Protein AF-A0A8H9Z383-F1 (afdb_monomer)

Sequence (79 aa):
HELIYTHHHILMDGWSNSRLFGEVLQRYAGVAVPEAVGRYRDYIGWLQQRDAGATEAFWREQLNALQAPTRLGSSQPMA

Mean predicted aligned error: 6.85 Å

Nearest PDB structures (foldseek):
  8oi5-assembly2_BR  TM=3.059E-01  e=3.353E+00  Candida albicans

pLDDT: mean 90.81, std 11.14, range [46.88, 98.12]

Foldseek 3Di:
DDDDDDDDVVVDDPVRVVVVVVVVVCVVVVHDDDDDPDDVVVVVVVVVPDDPVVVVVVVCVVCVPPPDDDDPDDDDDDD

Solvent-accessible surface area (backbone atoms only — not comparable to full-atom values): 5413 Å² total; per-residue (Å²): 140,88,86,89,84,85,79,63,66,92,82,42,54,75,68,55,49,56,51,51,53,52,48,52,52,33,50,73,71,73,42,88,72,80,80,83,82,80,54,74,66,56,55,49,57,55,56,71,70,51,62,62,66,62,52,48,54,51,52,51,63,73,48,64,80,63,87,70,82,88,78,93,77,83,90,76,84,81,133

Organism: NCBI:txid2745518

Structure (mmCIF, N/CA/C/O backbone):
data_AF-A0A8H9Z383-F1
#
_entry.id   AF-A0A8H9Z383-F1
#
loop_
_atom_site.group_PDB
_atom_site.id
_atom_site.type_symbol
_atom_site.label_atom_id
_atom_site.label_alt_id
_atom_site.label_comp_id
_atom_site.label_asym_id
_atom_site.label_entity_id
_atom_site.label_seq_id
_atom_site.pdbx_PDB_ins_code
_atom_site.Cartn_x
_atom_site.Cartn_y
_atom_site.Cartn_z
_atom_site.occupancy
_atom_site.B_iso_or_equiv
_atom_site.auth_seq_id
_atom_site.auth_comp_id
_atom_site.auth_asym_id
_atom_site.auth_atom_id
_atom_site.pdbx_PDB_model_num
ATOM 1 N N . HIS A 1 1 ? 25.383 5.667 -12.522 1.00 84.38 1 HIS A N 1
ATOM 2 C CA . HIS A 1 1 ? 24.158 6.486 -12.616 1.00 84.38 1 HIS A CA 1
ATOM 3 C C . HIS A 1 1 ? 23.423 6.392 -11.293 1.00 84.38 1 HIS A C 1
ATOM 5 O O . HIS A 1 1 ? 23.407 5.306 -10.727 1.00 84.38 1 HIS A O 1
ATOM 11 N N . GL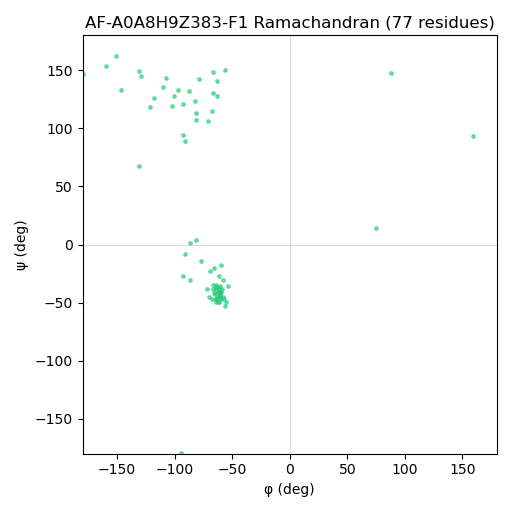U A 1 2 ? 22.857 7.492 -10.805 1.00 92.56 2 GLU A N 1
ATOM 12 C CA . GLU A 1 2 ? 22.046 7.515 -9.583 1.00 92.56 2 GLU A CA 1
ATOM 13 C C . GLU A 1 2 ? 20.587 7.774 -9.957 1.00 92.56 2 GLU A C 1
ATOM 15 O O . GLU A 1 2 ? 20.304 8.624 -10.802 1.00 92.56 2 GLU A O 1
ATOM 20 N N . LEU A 1 3 ? 19.670 7.023 -9.347 1.00 93.56 3 LEU A N 1
ATOM 21 C CA . LEU A 1 3 ? 18.231 7.218 -9.481 1.00 93.56 3 LEU A CA 1
ATOM 22 C C . LEU A 1 3 ? 17.655 7.463 -8.090 1.00 93.56 3 LEU A C 1
ATOM 24 O O . LEU A 1 3 ? 17.713 6.586 -7.231 1.00 93.56 3 LEU A O 1
ATOM 28 N N . ILE A 1 4 ? 17.072 8.642 -7.890 1.00 95.62 4 ILE A N 1
ATOM 29 C CA . ILE A 1 4 ? 16.326 8.974 -6.678 1.00 95.62 4 ILE A CA 1
ATOM 30 C C . ILE A 1 4 ? 14.841 8.880 -7.016 1.00 95.62 4 ILE A C 1
ATOM 32 O O . ILE A 1 4 ? 14.353 9.591 -7.892 1.00 95.62 4 ILE A O 1
ATOM 36 N N . TYR A 1 5 ? 14.131 7.995 -6.320 1.00 94.38 5 TYR A N 1
ATOM 37 C CA . TYR A 1 5 ? 12.698 7.781 -6.487 1.00 94.38 5 TYR A CA 1
ATOM 38 C C . TYR A 1 5 ? 11.962 8.118 -5.193 1.00 94.38 5 TYR A C 1
ATOM 40 O O . TYR A 1 5 ? 12.264 7.575 -4.131 1.00 94.38 5 TYR A O 1
ATOM 48 N N . THR A 1 6 ? 10.972 8.997 -5.299 1.00 95.75 6 THR A N 1
ATOM 49 C CA . THR A 1 6 ? 10.062 9.359 -4.214 1.00 95.75 6 THR A CA 1
ATOM 50 C C . THR A 1 6 ? 8.628 9.279 -4.718 1.00 95.75 6 THR A C 1
ATOM 52 O O . THR A 1 6 ? 8.350 9.473 -5.900 1.00 95.75 6 THR A O 1
ATOM 55 N N . HIS A 1 7 ? 7.703 8.960 -3.820 1.00 94.50 7 HIS A N 1
ATOM 56 C CA . HIS A 1 7 ? 6.282 8.872 -4.133 1.00 94.50 7 HIS A CA 1
ATOM 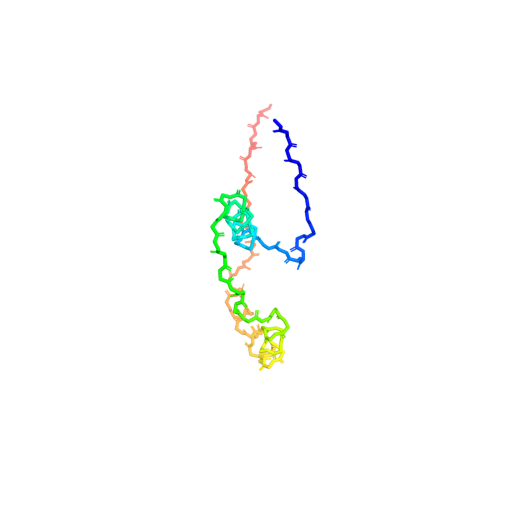57 C C . HIS A 1 7 ? 5.456 9.205 -2.893 1.00 94.50 7 HIS A C 1
ATOM 59 O O . HIS A 1 7 ? 5.943 9.157 -1.762 1.00 94.50 7 HIS A O 1
ATOM 65 N N . HIS A 1 8 ? 4.182 9.522 -3.103 1.00 96.12 8 HIS A N 1
ATOM 66 C CA . HIS A 1 8 ? 3.254 9.739 -2.004 1.00 96.12 8 HIS A CA 1
ATOM 67 C C . HIS A 1 8 ? 2.718 8.391 -1.498 1.00 96.12 8 HIS A C 1
ATOM 69 O O . HIS A 1 8 ? 2.095 7.654 -2.261 1.00 96.12 8 HIS A O 1
ATOM 75 N N . HIS A 1 9 ? 2.882 8.089 -0.203 1.00 94.69 9 HIS A N 1
ATOM 76 C CA . HIS A 1 9 ? 2.476 6.799 0.389 1.00 94.69 9 HIS A CA 1
ATOM 77 C C . HIS A 1 9 ? 0.984 6.455 0.270 1.00 94.69 9 HIS A C 1
ATOM 79 O O . HIS A 1 9 ? 0.613 5.296 0.396 1.00 94.69 9 HIS A O 1
ATOM 85 N N . ILE A 1 10 ? 0.119 7.433 -0.012 1.00 95.25 10 ILE A N 1
ATOM 86 C CA . ILE A 1 10 ? -1.308 7.176 -0.241 1.00 95.25 10 ILE A CA 1
ATOM 87 C C . ILE A 1 10 ? -1.551 6.416 -1.553 1.00 95.25 10 ILE A C 1
ATOM 89 O O . ILE A 1 10 ? -2.578 5.767 -1.708 1.00 95.25 10 ILE A O 1
ATOM 93 N N . LEU A 1 11 ? -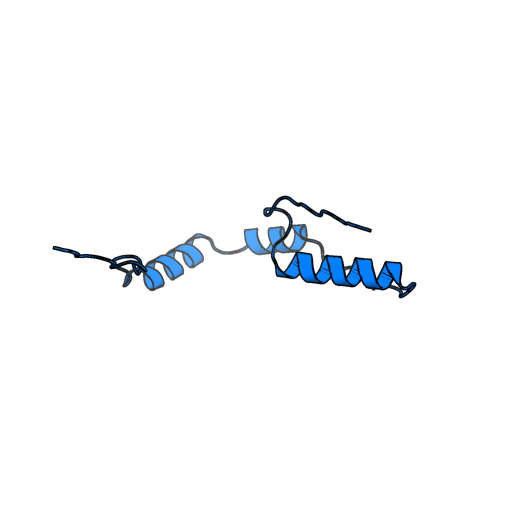0.610 6.503 -2.497 1.00 92.00 11 LEU A N 1
ATOM 94 C CA . LEU A 1 11 ? -0.695 5.854 -3.802 1.00 92.00 11 LEU A CA 1
ATOM 95 C C . LEU A 1 11 ? -0.027 4.480 -3.807 1.00 92.00 11 LEU A C 1
ATOM 97 O O . LEU A 1 11 ? -0.377 3.644 -4.636 1.00 92.00 11 LEU A O 1
ATOM 101 N N . MET A 1 12 ? 0.961 4.262 -2.933 1.00 93.25 12 MET A N 1
ATOM 102 C CA . MET A 1 12 ? 1.774 3.051 -2.945 1.00 93.25 12 MET A CA 1
ATOM 103 C C . MET A 1 12 ? 2.212 2.631 -1.546 1.00 93.25 12 MET A C 1
ATOM 105 O O . MET A 1 12 ? 2.772 3.412 -0.773 1.00 93.25 12 MET A O 1
ATOM 109 N N . ASP A 1 13 ? 2.033 1.343 -1.282 1.00 94.25 13 ASP A N 1
ATOM 110 C CA . ASP A 1 13 ? 2.609 0.631 -0.150 1.00 94.25 13 ASP A CA 1
ATOM 111 C C . ASP A 1 13 ? 3.932 -0.060 -0.541 1.00 94.25 13 ASP A C 1
ATOM 113 O O . ASP A 1 13 ? 4.412 0.029 -1.678 1.00 94.25 13 ASP A O 1
ATOM 117 N N . GLY A 1 14 ? 4.559 -0.753 0.412 1.00 93.38 14 GLY A N 1
ATOM 118 C CA . GLY A 1 14 ? 5.806 -1.483 0.163 1.00 93.38 14 GLY A CA 1
ATOM 119 C C . GLY A 1 14 ? 5.675 -2.545 -0.935 1.00 93.38 14 GLY A C 1
ATOM 120 O O . GLY A 1 14 ? 6.568 -2.676 -1.770 1.00 93.38 14 GLY A O 1
ATOM 121 N N . TRP A 1 15 ? 4.540 -3.246 -0.990 1.00 94.38 15 TRP A N 1
ATOM 122 C CA . TRP A 1 15 ? 4.292 -4.297 -1.979 1.00 94.38 15 TRP A CA 1
ATOM 123 C C . TRP A 1 15 ? 4.181 -3.737 -3.400 1.00 94.38 15 TRP A C 1
ATOM 125 O O . TRP A 1 15 ? 4.826 -4.224 -4.331 1.00 94.38 15 TRP A O 1
ATOM 135 N N . SER A 1 16 ? 3.402 -2.672 -3.558 1.00 92.75 16 SER A N 1
ATOM 136 C CA . SER A 1 16 ? 3.186 -1.980 -4.826 1.00 92.75 16 SER A CA 1
ATOM 137 C C . SER A 1 16 ? 4.496 -1.418 -5.375 1.00 92.75 16 SER A C 1
ATOM 139 O O . SER A 1 16 ? 4.747 -1.512 -6.576 1.00 92.75 16 SER A O 1
ATOM 141 N N . ASN A 1 17 ? 5.370 -0.899 -4.504 1.00 95.06 17 ASN A N 1
ATOM 142 C CA . ASN A 1 17 ? 6.697 -0.426 -4.902 1.00 95.06 17 ASN A CA 1
ATOM 143 C C . ASN A 1 17 ? 7.582 -1.560 -5.430 1.00 95.06 17 ASN A C 1
ATOM 145 O O . ASN A 1 17 ? 8.179 -1.415 -6.496 1.00 95.06 17 ASN A O 1
ATOM 149 N N . SER A 1 18 ? 7.644 -2.702 -4.737 1.00 94.38 18 SER A N 1
ATOM 150 C CA . SER A 1 18 ? 8.420 -3.857 -5.207 1.00 94.38 18 SER A CA 1
ATOM 151 C C . SER A 1 18 ? 7.934 -4.366 -6.566 1.00 94.38 18 SER A C 1
ATOM 153 O O . SER A 1 18 ? 8.758 -4.674 -7.428 1.00 94.38 18 SER A O 1
ATOM 155 N N . ARG A 1 19 ? 6.611 -4.411 -6.789 1.00 93.81 19 ARG A N 1
ATOM 156 C CA . ARG A 1 19 ? 6.053 -4.787 -8.098 1.00 93.81 19 ARG A CA 1
ATOM 157 C C . ARG A 1 19 ? 6.420 -3.781 -9.185 1.00 93.81 19 ARG A C 1
ATOM 159 O O . ARG A 1 19 ? 6.947 -4.199 -10.210 1.00 93.81 19 ARG A O 1
ATOM 166 N N . LEU A 1 20 ? 6.224 -2.483 -8.937 1.00 93.62 20 LEU A N 1
ATOM 167 C CA . LEU A 1 20 ? 6.560 -1.421 -9.891 1.00 93.62 20 LEU A CA 1
ATOM 168 C C . LEU A 1 20 ? 8.026 -1.499 -10.331 1.00 93.62 20 LEU A C 1
ATOM 170 O O . LEU A 1 20 ? 8.311 -1.487 -11.526 1.00 93.62 20 LEU A O 1
ATOM 174 N N . PHE A 1 21 ? 8.960 -1.615 -9.385 1.00 95.94 21 PHE A N 1
ATOM 175 C CA . PHE A 1 21 ? 10.379 -1.723 -9.725 1.00 95.94 21 PHE A CA 1
ATOM 176 C C . PHE A 1 21 ? 10.696 -2.999 -10.508 1.00 95.94 21 PHE A C 1
ATOM 178 O O . PHE A 1 21 ? 11.497 -2.950 -11.440 1.00 95.94 21 PHE A O 1
ATOM 185 N N . GLY A 1 22 ? 10.036 -4.118 -10.194 1.00 95.19 22 GLY A N 1
ATOM 186 C CA . GLY A 1 22 ? 10.127 -5.336 -10.997 1.00 95.19 22 GLY A CA 1
ATOM 187 C C . GLY A 1 22 ? 9.715 -5.107 -12.454 1.00 95.19 22 GLY A C 1
ATOM 188 O O . GLY A 1 22 ? 10.451 -5.482 -13.365 1.00 95.19 22 GLY A O 1
ATOM 189 N N . GLU A 1 23 ? 8.587 -4.434 -12.687 1.00 95.50 23 GLU A N 1
ATOM 190 C CA . GLU A 1 23 ? 8.101 -4.111 -14.035 1.00 95.50 23 GLU A CA 1
ATOM 191 C C . GLU A 1 23 ? 9.023 -3.133 -14.776 1.00 95.50 23 GLU A C 1
ATOM 193 O O . GLU A 1 23 ? 9.300 -3.320 -15.961 1.00 95.50 23 GLU A O 1
ATOM 198 N N . VAL A 1 24 ? 9.536 -2.107 -14.089 1.00 95.50 24 VAL A N 1
ATOM 199 C CA . VAL A 1 24 ? 10.492 -1.146 -14.662 1.00 95.50 24 VAL A CA 1
ATOM 200 C C . VAL A 1 24 ? 11.757 -1.861 -15.130 1.00 95.50 24 VAL A C 1
ATOM 202 O O . VAL A 1 24 ? 12.198 -1.644 -16.258 1.00 95.50 24 VAL A O 1
ATOM 205 N N . LEU A 1 25 ? 12.317 -2.747 -14.303 1.00 96.06 25 LEU A N 1
ATOM 206 C CA . LEU A 1 25 ? 13.520 -3.507 -14.647 1.00 96.06 25 LEU A CA 1
ATOM 207 C C . LEU A 1 25 ? 13.271 -4.504 -15.786 1.00 96.06 25 LEU A C 1
ATOM 209 O O . LEU A 1 25 ? 14.123 -4.647 -16.661 1.00 96.06 25 LEU A O 1
ATOM 213 N N . GLN A 1 26 ? 12.103 -5.153 -15.825 1.00 97.31 26 GLN A N 1
ATOM 214 C CA . GLN A 1 26 ? 11.718 -6.034 -16.933 1.00 97.31 26 GLN A CA 1
ATOM 215 C C . GLN A 1 26 ? 11.630 -5.267 -18.254 1.00 97.31 26 GLN A C 1
ATOM 217 O O . GLN A 1 26 ? 12.260 -5.663 -19.235 1.00 97.31 26 GLN A O 1
ATOM 222 N N . ARG A 1 27 ? 10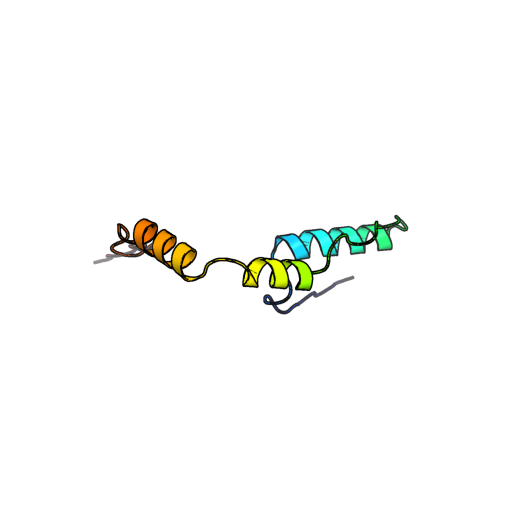.925 -4.128 -18.269 1.00 96.31 27 ARG A N 1
ATOM 223 C CA . ARG A 1 27 ? 10.831 -3.266 -19.458 1.00 96.31 27 ARG A CA 1
ATOM 224 C C . ARG A 1 27 ? 12.202 -2.759 -19.886 1.00 96.31 27 ARG A C 1
ATOM 226 O O . ARG A 1 27 ? 12.504 -2.763 -21.075 1.00 96.31 27 ARG A O 1
ATOM 233 N N . TYR A 1 28 ? 13.040 -2.373 -18.926 1.00 95.81 28 TYR A N 1
ATOM 234 C CA . TYR A 1 28 ? 14.414 -1.949 -19.186 1.00 95.81 28 TYR A CA 1
ATOM 235 C C . TYR A 1 28 ? 15.255 -3.061 -19.836 1.00 95.81 28 TYR A C 1
ATOM 237 O O . TYR A 1 28 ? 16.057 -2.787 -20.723 1.00 95.81 28 TYR A O 1
ATOM 245 N N . ALA A 1 29 ? 15.031 -4.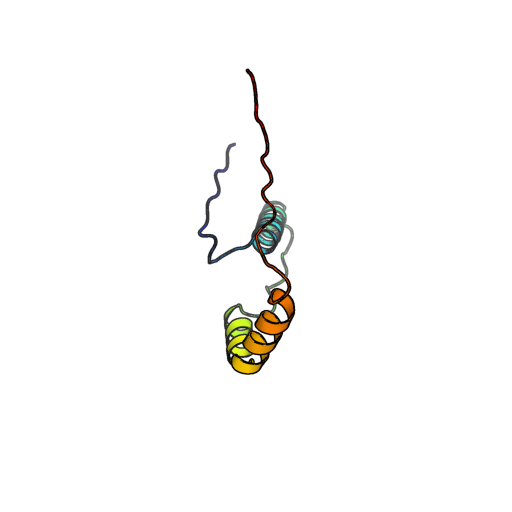321 -19.457 1.00 97.06 29 ALA A N 1
ATOM 246 C CA . ALA A 1 29 ? 15.682 -5.490 -20.045 1.00 97.06 29 ALA A CA 1
ATOM 247 C C . ALA A 1 29 ? 15.050 -5.973 -21.371 1.00 97.06 29 ALA A C 1
ATOM 249 O O . ALA A 1 29 ? 15.457 -7.009 -21.894 1.00 97.06 29 ALA A O 1
ATOM 250 N N . GLY A 1 30 ? 14.049 -5.269 -21.916 1.00 97.31 30 GLY A N 1
ATOM 251 C CA . GLY A 1 30 ? 13.339 -5.675 -23.136 1.00 97.31 30 GLY A CA 1
ATOM 252 C C . GLY A 1 30 ? 12.356 -6.836 -22.941 1.00 97.31 30 GLY A C 1
ATOM 253 O O . GLY A 1 30 ? 11.906 -7.434 -23.917 1.00 97.31 30 GLY A O 1
ATOM 254 N N . VAL A 1 31 ? 12.011 -7.164 -21.694 1.00 97.81 31 VAL A N 1
ATOM 255 C CA . VAL A 1 31 ? 11.042 -8.210 -21.353 1.00 97.81 31 VAL A CA 1
ATOM 256 C C . VAL A 1 31 ? 9.633 -7.619 -21.342 1.00 97.81 31 VAL A C 1
ATOM 258 O O . VAL A 1 31 ? 9.383 -6.572 -20.740 1.00 97.81 31 VAL A O 1
ATOM 261 N N . ALA A 1 32 ? 8.694 -8.299 -22.005 1.00 95.31 32 ALA A N 1
ATOM 262 C CA . ALA A 1 32 ? 7.290 -7.906 -22.002 1.00 95.31 32 ALA A CA 1
ATOM 263 C C . ALA A 1 32 ? 6.680 -8.076 -20.602 1.00 95.31 32 ALA A C 1
ATOM 265 O O . ALA A 1 32 ? 6.789 -9.138 -19.990 1.00 95.31 32 ALA A O 1
ATOM 266 N N . VAL A 1 33 ? 6.002 -7.034 -20.124 1.00 93.88 33 VAL A N 1
ATOM 267 C CA . VAL A 1 33 ? 5.280 -7.045 -18.848 1.00 93.88 33 VAL A CA 1
ATOM 268 C C . VAL A 1 33 ? 3.793 -7.265 -19.131 1.00 93.88 33 VAL A C 1
ATOM 270 O O . VAL A 1 33 ? 3.241 -6.518 -19.946 1.00 93.88 33 VAL A O 1
ATOM 273 N N . PRO A 1 34 ? 3.139 -8.253 -18.491 1.00 88.38 34 PRO A N 1
ATOM 274 C CA . PRO A 1 34 ? 1.701 -8.462 -18.622 1.00 88.38 34 PRO A CA 1
ATOM 275 C C . PRO A 1 34 ? 0.902 -7.211 -18.248 1.00 88.38 34 PRO A C 1
ATOM 277 O O . PRO A 1 34 ? 1.317 -6.434 -17.389 1.00 88.38 34 PRO A O 1
ATOM 280 N N . GLU A 1 35 ? -0.267 -7.023 -18.860 1.00 86.25 35 GLU A N 1
ATOM 281 C CA . GLU A 1 35 ? -1.160 -5.944 -18.441 1.00 86.25 35 GLU A CA 1
ATOM 282 C C . GLU A 1 35 ? -1.632 -6.148 -16.997 1.00 86.25 35 GLU A C 1
ATOM 284 O O . GLU A 1 35 ? -1.926 -7.266 -16.561 1.00 86.25 35 GLU A O 1
ATOM 289 N N . ALA A 1 36 ? -1.706 -5.045 -16.252 1.00 82.94 36 ALA A N 1
ATOM 290 C CA . ALA A 1 36 ? -2.188 -5.066 -14.883 1.00 82.94 36 ALA A CA 1
ATOM 291 C C . ALA A 1 36 ? -3.655 -5.519 -14.844 1.00 82.94 36 ALA A C 1
ATOM 293 O O . ALA A 1 36 ? -4.517 -4.961 -15.525 1.00 82.94 36 ALA A O 1
ATOM 294 N N . VAL A 1 37 ? -3.943 -6.519 -14.010 1.00 80.25 37 VAL A N 1
ATOM 295 C CA . VAL A 1 37 ? -5.300 -7.036 -13.821 1.00 80.25 37 VAL A CA 1
ATOM 296 C C . VAL A 1 37 ? -5.960 -6.318 -12.646 1.00 80.25 37 VAL A C 1
ATOM 298 O O . VAL A 1 37 ? -5.485 -6.397 -11.515 1.00 80.25 37 VAL A O 1
ATOM 301 N N . GLY A 1 38 ? -7.090 -5.662 -12.919 1.00 84.12 38 GLY A N 1
ATOM 302 C CA . GLY A 1 38 ? -7.915 -4.984 -11.916 1.00 84.12 38 GLY A CA 1
ATOM 303 C C . GLY A 1 38 ? -7.503 -3.534 -11.658 1.00 84.12 38 GLY A C 1
ATOM 304 O O . GLY A 1 38 ? -6.337 -3.155 -11.763 1.00 84.12 38 GLY A O 1
ATOM 305 N N . ARG A 1 39 ? -8.483 -2.686 -11.334 1.00 91.06 39 ARG A N 1
ATOM 306 C CA . ARG A 1 39 ? -8.249 -1.266 -11.054 1.00 91.06 39 ARG A CA 1
ATOM 307 C C . ARG A 1 39 ? -8.402 -1.017 -9.563 1.00 91.06 39 ARG A C 1
ATOM 309 O O . ARG A 1 39 ? -9.326 -1.530 -8.942 1.00 91.06 39 ARG A O 1
ATOM 316 N N . TYR A 1 40 ? -7.580 -0.131 -9.002 1.00 92.25 40 TYR A N 1
ATOM 317 C CA . TYR A 1 40 ? -7.686 0.246 -7.587 1.00 92.25 40 TYR A CA 1
ATOM 318 C C . TYR A 1 40 ? -9.101 0.709 -7.192 1.00 92.25 40 TYR A C 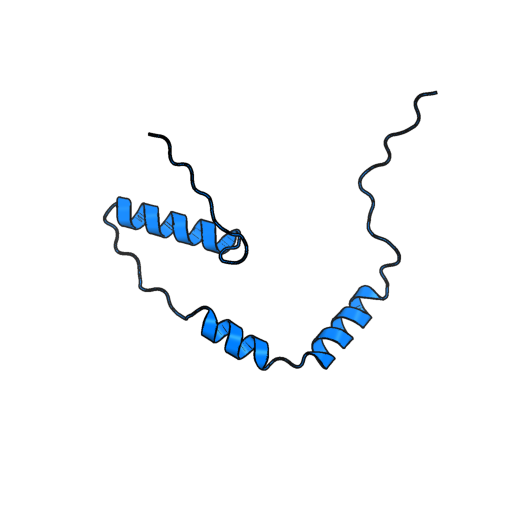1
ATOM 320 O O . TYR A 1 40 ? -9.598 0.381 -6.121 1.00 92.25 40 TYR A O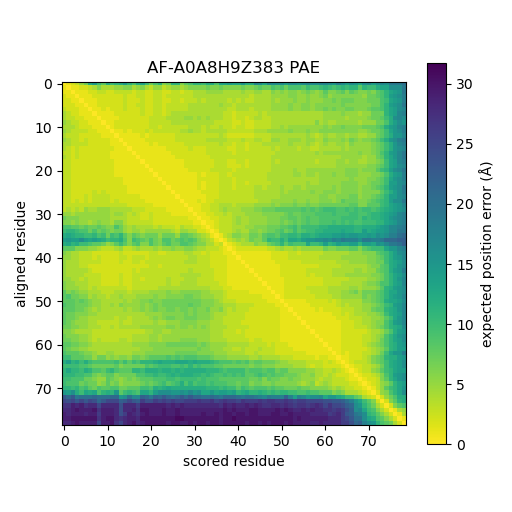 1
ATOM 328 N N . ARG A 1 41 ? -9.809 1.399 -8.095 1.00 94.81 41 ARG A N 1
ATOM 329 C CA . ARG A 1 41 ? -11.203 1.809 -7.864 1.00 94.81 41 ARG A CA 1
ATOM 330 C C . ARG A 1 41 ? -12.176 0.641 -7.671 1.00 94.81 41 ARG A C 1
ATOM 332 O O . ARG A 1 41 ? -13.188 0.823 -7.009 1.00 94.81 41 ARG A O 1
ATOM 339 N N . ASP A 1 42 ? -11.887 -0.525 -8.244 1.00 95.31 42 ASP A N 1
ATOM 340 C CA . ASP A 1 42 ? -12.742 -1.705 -8.111 1.00 95.31 42 ASP A CA 1
ATOM 341 C C . ASP A 1 42 ? -12.609 -2.256 -6.680 1.00 95.31 42 ASP A C 1
ATOM 343 O O . ASP A 1 42 ? -13.610 -2.592 -6.048 1.00 95.31 42 ASP A O 1
ATOM 347 N N . TYR A 1 43 ? -11.391 -2.222 -6.119 1.00 93.94 43 TYR A N 1
ATOM 348 C CA . TYR A 1 43 ? -11.151 -2.477 -4.695 1.00 93.94 43 TYR A CA 1
ATOM 349 C C . TYR A 1 43 ? -11.878 -1.462 -3.802 1.00 93.94 43 TYR A C 1
ATOM 351 O O . TYR A 1 43 ? -12.527 -1.862 -2.840 1.00 93.94 43 TYR A O 1
ATOM 359 N N . ILE A 1 44 ? -11.842 -0.167 -4.137 1.00 96.19 44 ILE A N 1
ATOM 360 C CA . ILE A 1 44 ? -12.600 0.853 -3.393 1.00 96.19 44 ILE A CA 1
ATOM 361 C C . ILE A 1 44 ? -14.107 0.582 -3.448 1.00 96.19 44 ILE A C 1
ATOM 363 O O . ILE A 1 44 ? -14.774 0.648 -2.418 1.00 96.19 44 ILE A O 1
ATOM 367 N N . GLY A 1 45 ? -14.642 0.229 -4.619 1.00 97.44 45 GLY A N 1
ATOM 368 C CA . GLY A 1 45 ? -16.052 -0.126 -4.773 1.00 97.44 45 GLY A CA 1
ATOM 369 C C . GLY A 1 45 ? -16.447 -1.336 -3.925 1.00 97.44 45 GLY A C 1
ATOM 370 O O . GLY A 1 45 ? -17.492 -1.320 -3.282 1.00 97.44 45 GLY A O 1
ATOM 371 N N . TRP A 1 46 ? -15.594 -2.361 -3.858 1.00 96.19 46 TRP A N 1
ATOM 372 C CA . TRP A 1 46 ? -15.783 -3.503 -2.960 1.00 96.19 46 TRP A CA 1
ATOM 373 C C . TRP A 1 46 ? -15.705 -3.104 -1.478 1.00 96.19 46 TRP A C 1
ATOM 375 O O . TRP A 1 46 ? -16.532 -3.541 -0.674 1.00 96.19 46 TRP A O 1
ATOM 385 N N . LEU A 1 47 ? -14.750 -2.243 -1.115 1.00 96.19 47 LEU A N 1
ATOM 386 C CA . LEU A 1 47 ? -14.539 -1.782 0.257 1.00 96.19 47 LEU A CA 1
ATOM 387 C C . LEU A 1 47 ? -15.742 -0.983 0.777 1.00 96.19 47 LEU A C 1
ATOM 389 O O . LEU A 1 47 ? -16.157 -1.162 1.917 1.00 96.19 47 LEU A O 1
ATOM 393 N N . GLN A 1 48 ? -16.351 -0.155 -0.073 1.00 97.06 48 GLN A N 1
ATOM 394 C CA . GLN A 1 48 ? -17.554 0.618 0.260 1.00 97.06 48 GLN A CA 1
ATOM 395 C C . GLN A 1 48 ? -18.791 -0.252 0.524 1.00 97.06 48 GLN A C 1
ATOM 397 O O . GLN A 1 48 ? -19.726 0.199 1.175 1.00 97.06 48 GLN A O 1
ATOM 402 N N . GLN A 1 49 ? -18.805 -1.498 0.044 1.00 97.25 49 GLN A N 1
ATOM 403 C CA . GLN A 1 49 ? -19.888 -2.453 0.296 1.00 97.25 49 GLN A CA 1
ATOM 404 C C . GLN A 1 49 ? -19.699 -3.232 1.605 1.00 97.25 49 GLN A C 1
ATOM 406 O O . GLN A 1 49 ? -20.461 -4.159 1.879 1.00 97.25 49 GLN A O 1
ATOM 411 N N . ARG A 1 50 ? -18.634 -2.973 2.374 1.00 96.12 50 ARG A N 1
ATOM 412 C CA . ARG A 1 50 ? -18.418 -3.626 3.672 1.00 96.12 50 ARG A CA 1
ATOM 413 C C . ARG A 1 50 ? -19.292 -2.967 4.736 1.00 96.12 50 ARG A C 1
ATOM 415 O O . ARG A 1 50 ? -19.468 -1.753 4.743 1.00 96.12 50 ARG A O 1
ATOM 422 N N . ASP A 1 51 ? -19.814 -3.776 5.652 1.00 97.19 51 ASP A N 1
ATOM 423 C CA . ASP A 1 51 ? -20.542 -3.275 6.813 1.00 97.19 51 ASP A CA 1
ATOM 424 C C . ASP A 1 51 ? -19.553 -2.613 7.784 1.00 97.19 51 ASP A C 1
ATOM 426 O O . ASP A 1 51 ? -18.754 -3.278 8.455 1.00 97.19 51 ASP A O 1
ATOM 430 N N . ALA A 1 52 ? -19.587 -1.281 7.823 1.00 95.44 52 ALA A N 1
ATOM 431 C CA . ALA A 1 52 ? -18.731 -0.494 8.697 1.00 95.44 52 ALA A CA 1
ATOM 432 C C . ALA A 1 52 ? -19.028 -0.755 10.183 1.00 95.44 52 ALA A C 1
ATOM 434 O O . ALA A 1 52 ? -18.094 -0.797 10.980 1.00 95.44 52 ALA A O 1
ATOM 435 N N . GLY A 1 53 ? -20.293 -0.994 10.546 1.00 97.56 53 GLY A N 1
ATOM 436 C CA . GLY A 1 53 ? -20.704 -1.253 11.925 1.00 97.56 53 GLY A CA 1
ATOM 437 C C . GLY A 1 53 ? -20.220 -2.614 12.415 1.00 97.56 53 GLY A C 1
ATOM 438 O O . GLY A 1 53 ? -19.640 -2.706 13.495 1.00 97.56 53 GLY A O 1
ATOM 439 N N . ALA A 1 54 ? -20.367 -3.657 11.595 1.00 97.50 54 ALA A N 1
ATOM 440 C CA . ALA A 1 54 ? -19.823 -4.979 11.911 1.00 97.50 54 ALA A CA 1
ATOM 441 C C . ALA A 1 54 ? -18.288 -4.956 12.020 1.00 97.50 54 ALA A C 1
ATOM 443 O O . ALA A 1 54 ? -17.716 -5.555 12.931 1.00 97.50 54 ALA A O 1
ATOM 444 N N . THR A 1 55 ? -17.618 -4.224 11.122 1.00 96.44 55 THR A N 1
ATOM 445 C CA . THR A 1 55 ? -16.155 -4.064 11.142 1.00 96.44 55 THR A CA 1
ATOM 446 C C . THR A 1 55 ? -15.689 -3.348 12.409 1.00 96.44 55 THR A C 1
ATOM 448 O O . THR A 1 55 ? -14.731 -3.777 13.050 1.00 96.44 55 THR A O 1
ATOM 451 N N . GLU A 1 56 ? -16.370 -2.269 12.796 1.00 97.69 56 GLU A N 1
ATOM 452 C CA . GLU A 1 56 ? -16.069 -1.535 14.022 1.00 97.69 56 GLU A CA 1
ATOM 453 C C . GLU A 1 56 ? -16.303 -2.397 15.267 1.00 97.69 56 GLU A C 1
ATOM 455 O O . GLU A 1 56 ? -15.433 -2.452 16.135 1.00 97.69 56 GLU A O 1
ATOM 460 N N . ALA A 1 57 ? -17.444 -3.090 15.348 1.00 98.12 57 ALA A N 1
ATOM 461 C CA . ALA A 1 57 ? -17.780 -3.956 16.475 1.00 98.12 57 ALA A CA 1
ATOM 462 C C . ALA A 1 57 ? -16.719 -5.045 16.683 1.00 98.12 57 ALA A C 1
ATOM 464 O O . ALA A 1 57 ? -16.237 -5.221 17.802 1.00 98.12 57 ALA A O 1
ATOM 465 N N . PHE A 1 58 ? -16.288 -5.692 15.595 1.00 97.44 58 PHE A N 1
ATOM 466 C CA . PHE A 1 58 ? -15.201 -6.668 15.617 1.00 97.44 58 PHE A CA 1
ATOM 467 C C . PHE A 1 58 ? -13.918 -6.072 16.209 1.00 97.44 58 PHE A C 1
ATOM 469 O O . PHE A 1 58 ? -13.364 -6.608 17.166 1.00 97.44 58 PHE A O 1
ATOM 476 N N . TRP A 1 59 ? -13.447 -4.931 15.695 1.00 96.81 59 TRP A N 1
ATOM 477 C CA . TRP A 1 59 ? -12.209 -4.332 16.201 1.00 96.81 59 TRP A CA 1
ATOM 478 C C . TRP A 1 59 ? -12.331 -3.842 17.642 1.00 96.81 59 TRP A C 1
ATOM 480 O O . TRP A 1 59 ? -11.373 -3.963 18.401 1.00 96.81 59 TRP A O 1
ATOM 490 N N . ARG A 1 60 ? -13.497 -3.333 18.055 1.00 97.00 60 ARG A N 1
ATOM 491 C CA . ARG A 1 60 ? -13.744 -2.959 19.454 1.00 97.00 60 ARG A CA 1
ATOM 492 C C . ARG A 1 60 ? -13.612 -4.155 20.383 1.00 97.00 60 ARG A C 1
ATOM 494 O O . ARG A 1 60 ? -12.944 -4.036 21.404 1.00 97.00 60 ARG A O 1
ATOM 501 N N . GLU A 1 61 ? -14.207 -5.289 20.024 1.00 97.44 61 GLU A N 1
ATOM 502 C CA . GLU A 1 61 ? -14.093 -6.525 20.796 1.00 97.44 61 GLU A CA 1
ATOM 503 C C . GLU A 1 61 ? -12.633 -6.991 20.881 1.00 97.44 61 GLU A C 1
ATOM 505 O O . GLU A 1 61 ? -12.113 -7.195 21.979 1.00 97.44 61 GLU A O 1
ATOM 510 N N . GLN A 1 62 ? -11.936 -7.060 19.742 1.00 96.56 62 GLN A N 1
ATOM 511 C CA . GLN A 1 62 ? -10.543 -7.512 19.683 1.00 96.56 62 GLN A CA 1
ATOM 512 C C . GLN A 1 62 ? -9.578 -6.620 20.474 1.00 96.56 62 GLN A C 1
ATOM 514 O O . GLN A 1 62 ? -8.615 -7.114 21.062 1.00 96.56 62 GLN A O 1
ATOM 519 N N . LEU A 1 63 ? -9.808 -5.306 20.475 1.00 95.94 63 LEU A N 1
ATOM 520 C CA . LEU A 1 63 ? -8.925 -4.333 21.120 1.00 95.94 63 LEU A CA 1
ATOM 521 C C . LEU A 1 63 ? -9.308 -4.054 22.580 1.00 95.94 63 LEU A C 1
ATOM 523 O O . LEU A 1 63 ? -8.527 -3.418 23.282 1.00 95.94 63 LEU A O 1
ATOM 527 N N . ASN A 1 64 ? -10.450 -4.554 23.069 1.00 95.81 64 ASN A N 1
ATOM 528 C CA . ASN A 1 64 ? -10.933 -4.302 24.433 1.00 95.81 64 ASN A CA 1
ATOM 529 C C . ASN A 1 64 ? -9.940 -4.751 25.522 1.00 95.81 64 ASN A C 1
ATOM 531 O O . ASN A 1 64 ? -9.860 -4.158 26.593 1.00 95.81 64 ASN A O 1
ATOM 535 N N . ALA A 1 65 ? -9.153 -5.794 25.248 1.00 93.19 65 ALA A N 1
ATOM 536 C CA . ALA A 1 65 ? -8.153 -6.303 26.185 1.00 93.19 65 ALA A CA 1
ATOM 537 C C . ALA A 1 65 ? -6.870 -5.449 26.247 1.00 93.19 65 ALA A C 1
ATOM 539 O O . ALA A 1 65 ? -6.062 -5.618 27.164 1.00 93.19 65 ALA A O 1
ATOM 540 N N . LEU A 1 66 ? -6.651 -4.547 25.283 1.00 93.31 66 LEU A N 1
ATOM 541 C CA . LEU A 1 66 ? -5.455 -3.711 25.232 1.00 93.31 66 LEU A CA 1
ATOM 542 C C . LEU A 1 66 ? -5.609 -2.510 26.167 1.00 93.31 66 LEU A C 1
ATOM 544 O O . LEU A 1 66 ? -6.318 -1.554 25.876 1.00 93.31 66 LEU A O 1
ATOM 548 N N . GLN A 1 67 ? -4.893 -2.543 27.288 1.00 90.19 67 GLN A N 1
ATOM 549 C CA . GLN A 1 67 ? -4.935 -1.472 28.291 1.00 90.19 67 GLN A CA 1
ATOM 550 C C . GLN A 1 67 ? -3.949 -0.336 27.984 1.00 90.19 67 GLN A C 1
ATOM 552 O O . GLN A 1 67 ? -4.191 0.817 28.332 1.00 90.19 67 GLN A O 1
ATOM 557 N N . ALA A 1 68 ? -2.821 -0.654 27.344 1.00 90.44 68 ALA A N 1
ATOM 558 C CA . ALA A 1 68 ? -1.787 0.304 26.971 1.00 90.44 68 ALA A CA 1
ATOM 559 C C . ALA A 1 68 ? -0.903 -0.261 25.843 1.00 90.44 68 ALA A C 1
ATOM 561 O O . ALA A 1 68 ? -0.751 -1.480 25.737 1.00 90.44 68 ALA A O 1
ATOM 562 N N . PRO A 1 69 ? -0.278 0.597 25.019 1.00 89.62 69 PRO A N 1
ATOM 563 C CA . PRO A 1 69 ? 0.728 0.160 24.059 1.00 89.62 69 PRO A CA 1
ATOM 564 C C . PRO A 1 69 ? 1.982 -0.366 24.769 1.00 89.62 69 PRO A C 1
ATOM 566 O O . PRO A 1 69 ? 2.381 0.137 25.824 1.00 89.62 69 PRO A O 1
ATOM 569 N N . 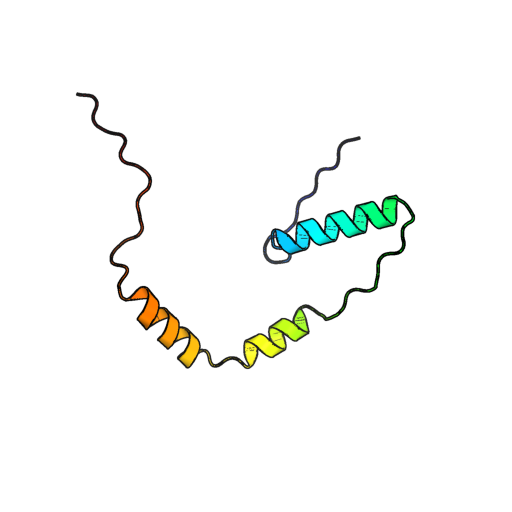THR A 1 70 ? 2.660 -1.332 24.152 1.00 88.94 70 THR A N 1
ATOM 570 C CA . THR A 1 70 ? 3.974 -1.789 24.611 1.00 88.94 70 THR A CA 1
ATOM 571 C C . THR A 1 70 ? 5.002 -0.680 24.408 1.00 88.94 70 THR A C 1
ATOM 573 O O . THR A 1 70 ? 5.313 -0.296 23.282 1.00 88.94 70 THR A O 1
ATOM 576 N N . ARG A 1 71 ? 5.551 -0.159 25.506 1.00 87.69 71 ARG A N 1
ATOM 577 C CA . ARG A 1 71 ? 6.642 0.816 25.456 1.00 87.69 71 ARG A CA 1
ATOM 578 C C . ARG A 1 71 ? 7.960 0.081 25.259 1.00 87.69 71 ARG A C 1
ATOM 580 O O . ARG A 1 71 ? 8.411 -0.638 26.144 1.00 87.69 71 ARG A O 1
ATOM 587 N N . LEU A 1 72 ? 8.588 0.285 24.109 1.00 83.19 72 LEU A N 1
ATOM 588 C CA . LEU A 1 72 ? 9.953 -0.162 23.860 1.00 83.19 72 LEU A CA 1
ATOM 589 C C . LEU A 1 72 ? 10.895 0.976 24.265 1.00 83.19 72 LEU A C 1
ATOM 591 O O . LEU A 1 72 ? 11.178 1.873 23.478 1.00 83.19 72 LEU A O 1
ATOM 595 N N . GLY A 1 73 ? 11.292 0.985 25.538 1.00 78.06 73 GLY A N 1
ATOM 596 C CA . GLY A 1 73 ? 12.175 2.006 26.097 1.00 78.06 73 GLY A CA 1
ATOM 597 C C . GLY A 1 73 ? 12.083 2.091 27.616 1.00 78.06 73 GLY A C 1
ATOM 598 O O . GLY A 1 73 ? 11.252 2.816 28.154 1.00 78.06 73 GLY A O 1
ATOM 599 N N . SER A 1 74 ? 12.964 1.375 28.309 1.00 67.94 74 SER A N 1
ATOM 600 C CA . SER A 1 74 ? 13.289 1.637 29.713 1.00 67.94 74 SER A CA 1
ATOM 601 C C . SER A 1 74 ? 14.805 1.685 29.873 1.00 67.94 74 SER A C 1
ATOM 603 O O . SER A 1 74 ? 15.411 0.809 30.482 1.00 67.94 74 SER A O 1
ATOM 605 N N . SER A 1 75 ? 15.450 2.693 29.294 1.00 64.06 75 SER A N 1
ATOM 606 C CA . SER A 1 75 ? 16.784 3.069 29.753 1.00 64.06 75 SER A CA 1
ATOM 607 C C . SER A 1 75 ? 16.631 4.163 30.803 1.00 64.06 75 SER A C 1
ATOM 609 O O . SER A 1 75 ? 16.507 5.324 30.426 1.00 64.06 75 SER A O 1
ATOM 611 N N . GLN A 1 76 ? 16.597 3.792 32.088 1.00 56.84 76 GLN A N 1
ATOM 612 C CA . GLN A 1 76 ? 17.289 4.503 33.182 1.00 56.84 76 GLN A CA 1
ATOM 613 C C . GLN A 1 76 ? 17.054 3.804 34.537 1.00 56.84 76 GLN A C 1
ATOM 615 O O . GLN A 1 76 ? 15.988 3.217 34.718 1.00 56.84 76 GLN A O 1
ATOM 620 N N . PRO A 1 77 ? 18.035 3.816 35.466 1.00 47.19 77 PRO A N 1
ATOM 621 C CA . PRO A 1 77 ? 18.768 5.022 35.874 1.00 47.19 77 PRO A CA 1
ATOM 622 C C . PRO A 1 77 ? 20.303 4.888 35.845 1.00 47.19 77 PRO A C 1
ATOM 624 O O . PRO A 1 77 ? 20.849 3.842 36.182 1.00 47.19 77 PRO A O 1
ATOM 627 N N . MET A 1 78 ? 21.016 5.965 35.501 1.00 50.75 78 MET A N 1
ATOM 628 C CA . MET A 1 78 ? 22.339 6.195 36.094 1.00 50.75 78 MET A CA 1
ATOM 629 C C . MET A 1 78 ? 22.146 7.173 37.249 1.00 50.75 78 MET A C 1
ATOM 631 O O . MET A 1 78 ? 21.392 8.135 37.105 1.00 50.75 78 MET A O 1
ATOM 635 N N . ALA A 1 79 ? 22.754 6.809 38.377 1.00 46.88 79 ALA A N 1
ATOM 636 C CA . ALA A 1 79 ? 22.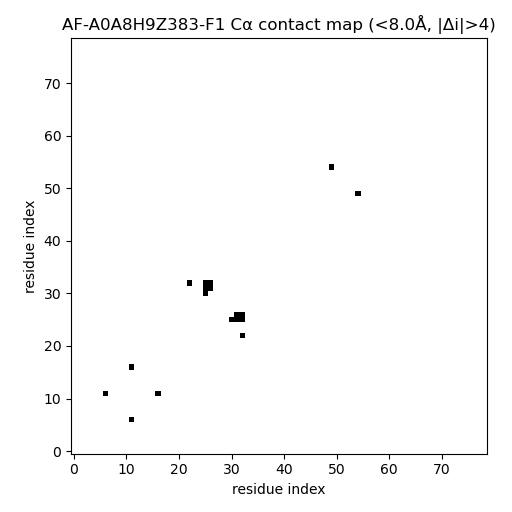699 7.460 39.681 1.00 46.88 79 ALA A CA 1
ATOM 637 C C . ALA A 1 79 ? 23.075 8.947 39.660 1.00 46.88 79 ALA A C 1
ATOM 639 O O . ALA A 1 79 ? 23.867 9.344 38.775 1.00 46.88 79 ALA A O 1
#

Radius of gyration: 21.63 Å; Cα contacts (8 Å, |Δi|>4): 9; chains: 1; bounding box: 45×18×63 Å

InterPro domains:
  IPR001242 Condensation domain [PF00668] (1-72)
  IPR023213 Chloramphenicol acetyltransferase-like domain superfamily [G3DSA:3.30.559.10] (1-50)

Secondary structure (DSSP, 8-state):
--------TTT--HHHHHHHHHHHHHHHTTPPPPPPPS-HHHHHHHHHTS-HHHHHHHHHHHHTT--S-----------